Protein AF-A0A931YWR4-F1 (afdb_monomer_lite)

Structure (mmCIF, N/CA/C/O backbone):
data_AF-A0A931YWR4-F1
#
_entry.id   AF-A0A931YWR4-F1
#
loop_
_atom_site.group_PDB
_atom_site.id
_atom_site.type_symbol
_atom_site.label_atom_id
_atom_site.label_alt_id
_atom_site.label_comp_id
_atom_site.label_asym_id
_atom_site.label_entity_id
_atom_site.label_seq_id
_atom_site.pdbx_PDB_ins_code
_atom_site.Cartn_x
_atom_site.Cartn_y
_atom_site.Cartn_z
_atom_site.occupancy
_atom_site.B_iso_or_equiv
_atom_site.auth_seq_id
_atom_site.auth_comp_id
_atom_site.auth_asym_id
_atom_site.auth_atom_id
_atom_site.pdbx_PDB_model_num
ATOM 1 N N . MET A 1 1 ? 0.645 -6.253 -28.703 1.00 39.62 1 MET A N 1
ATOM 2 C CA . MET A 1 1 ? 1.347 -5.210 -27.924 1.00 39.62 1 MET A CA 1
ATOM 3 C C . MET A 1 1 ? 1.107 -5.524 -26.455 1.00 39.62 1 MET A C 1
ATOM 5 O O . MET A 1 1 ? 0.045 -5.205 -25.940 1.00 39.62 1 MET A O 1
ATOM 9 N N . SER A 1 2 ? 1.993 -6.312 -25.840 1.00 45.50 2 SER A N 1
ATOM 10 C CA . SER A 1 2 ? 1.816 -6.773 -24.458 1.00 45.50 2 SER A CA 1
ATOM 11 C C . SER A 1 2 ? 2.174 -5.616 -23.534 1.00 45.50 2 SER A C 1
ATOM 13 O O . SER A 1 2 ? 3.348 -5.306 -23.365 1.00 45.50 2 SER A O 1
ATOM 15 N N . ILE A 1 3 ? 1.166 -4.906 -23.025 1.00 53.97 3 ILE A N 1
ATOM 16 C CA . ILE A 1 3 ? 1.365 -3.919 -21.964 1.00 53.97 3 ILE A CA 1
ATOM 17 C C . ILE A 1 3 ? 1.632 -4.740 -20.709 1.00 53.97 3 ILE A C 1
ATOM 19 O O . ILE A 1 3 ? 0.695 -5.166 -20.027 1.00 53.97 3 ILE A O 1
ATOM 23 N N . ASP A 1 4 ? 2.910 -5.013 -20.453 1.00 52.25 4 ASP A N 1
ATOM 24 C CA . ASP A 1 4 ? 3.382 -5.458 -19.152 1.00 52.25 4 ASP A CA 1
ATOM 25 C C . ASP A 1 4 ? 2.926 -4.396 -18.150 1.00 52.25 4 ASP A C 1
ATOM 27 O O . ASP A 1 4 ? 3.517 -3.324 -18.011 1.00 52.25 4 ASP A O 1
ATOM 31 N N . HIS A 1 5 ? 1.794 -4.661 -17.497 1.00 54.84 5 HIS A N 1
ATOM 32 C CA . HIS A 1 5 ? 1.393 -3.951 -16.300 1.00 54.84 5 HIS A CA 1
ATOM 33 C C . HIS A 1 5 ? 2.397 -4.364 -15.234 1.00 54.84 5 HIS A C 1
ATOM 35 O O . HIS A 1 5 ? 2.096 -5.194 -14.371 1.00 54.84 5 HIS A O 1
ATOM 41 N N . HIS A 1 6 ? 3.613 -3.816 -15.306 1.00 60.22 6 HIS A N 1
ATOM 42 C CA . HIS A 1 6 ? 4.508 -3.794 -14.171 1.00 60.22 6 HIS A CA 1
ATOM 43 C C . HIS A 1 6 ? 3.640 -3.351 -13.003 1.00 60.22 6 HIS A C 1
ATOM 45 O O . HIS A 1 6 ? 3.061 -2.266 -13.034 1.00 60.22 6 HIS A O 1
ATOM 51 N N . ARG A 1 7 ? 3.433 -4.246 -12.034 1.00 68.38 7 ARG A N 1
ATOM 52 C CA . ARG A 1 7 ? 2.684 -3.946 -10.818 1.00 68.38 7 ARG A CA 1
ATOM 53 C C . ARG A 1 7 ? 3.477 -2.868 -10.095 1.00 68.38 7 ARG A C 1
ATOM 55 O O . ARG A 1 7 ? 4.358 -3.176 -9.295 1.00 68.38 7 ARG A O 1
ATOM 62 N N . VAL A 1 8 ? 3.231 -1.610 -10.454 1.00 74.25 8 VAL A N 1
ATOM 63 C CA . VAL A 1 8 ? 3.917 -0.472 -9.866 1.00 74.25 8 VAL A CA 1
ATOM 64 C C . VAL A 1 8 ? 3.451 -0.425 -8.428 1.00 74.25 8 VAL A C 1
ATOM 66 O O . VAL A 1 8 ? 2.270 -0.224 -8.135 1.00 74.25 8 VAL A O 1
ATOM 69 N N . LEU A 1 9 ? 4.390 -0.683 -7.526 1.00 74.50 9 LEU A N 1
ATOM 70 C CA . LEU A 1 9 ? 4.161 -0.483 -6.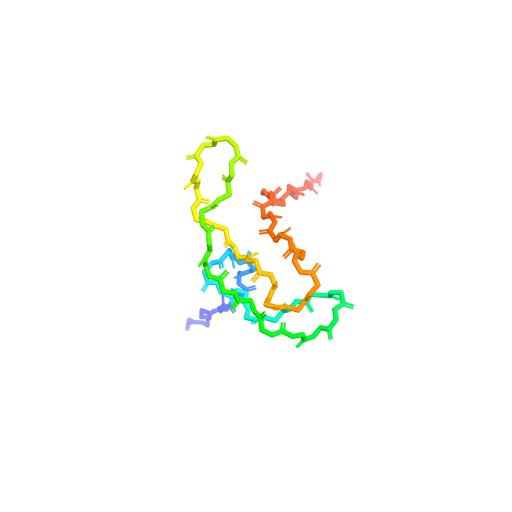114 1.00 74.50 9 LEU A CA 1
ATOM 71 C C . L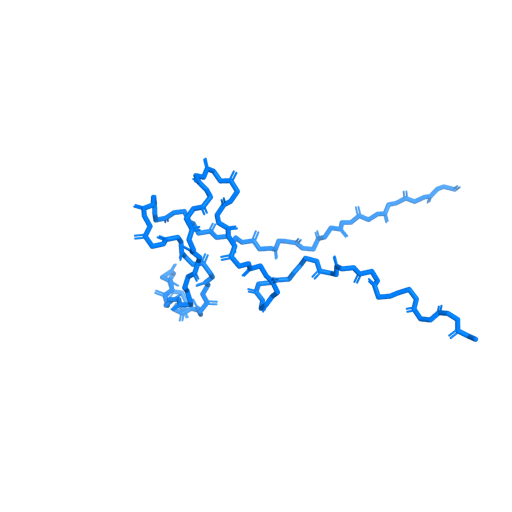EU A 1 9 ? 4.056 1.024 -5.900 1.00 74.50 9 LEU A C 1
ATOM 73 O O . LEU A 1 9 ? 5.041 1.739 -6.050 1.00 74.50 9 LEU A O 1
ATOM 77 N N . ALA A 1 10 ? 2.853 1.487 -5.600 1.00 75.94 10 ALA A N 1
ATOM 78 C CA . ALA A 1 10 ? 2.533 2.876 -5.345 1.00 75.94 10 ALA A CA 1
ATOM 79 C C . ALA A 1 1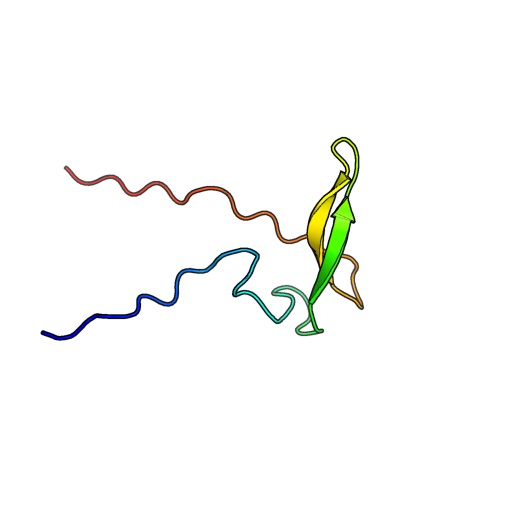0 ? 1.650 2.957 -4.093 1.00 75.94 10 ALA A C 1
ATOM 81 O O . ALA A 1 10 ? 0.972 1.980 -3.763 1.00 75.94 10 ALA A O 1
ATOM 82 N N . PRO A 1 11 ? 1.608 4.107 -3.398 1.00 75.88 11 PRO A N 1
ATOM 83 C CA . PRO A 1 11 ? 0.760 4.263 -2.219 1.00 75.88 11 PRO A CA 1
ATOM 84 C C . PRO A 1 11 ? -0.717 3.926 -2.481 1.00 75.88 11 PRO A C 1
ATOM 86 O O . PRO A 1 11 ? -1.378 3.381 -1.615 1.00 75.88 11 PRO A O 1
ATOM 89 N N . HIS A 1 12 ? -1.236 4.162 -3.687 1.00 76.75 12 HIS A N 1
ATOM 90 C CA . HIS A 1 12 ? -2.622 3.826 -4.039 1.00 76.75 12 HIS A CA 1
ATOM 91 C C . HIS A 1 12 ? -2.831 2.359 -4.471 1.00 76.75 12 HIS A C 1
ATOM 93 O O . HIS A 1 12 ? -3.971 1.930 -4.629 1.00 76.75 12 HIS A O 1
ATOM 99 N N . THR A 1 13 ? -1.764 1.579 -4.689 1.00 84.12 13 THR A N 1
ATOM 100 C CA . THR A 1 13 ? -1.855 0.168 -5.118 1.00 84.12 13 THR A CA 1
ATOM 101 C C . THR A 1 13 ? -1.493 -0.832 -4.019 1.00 84.12 13 THR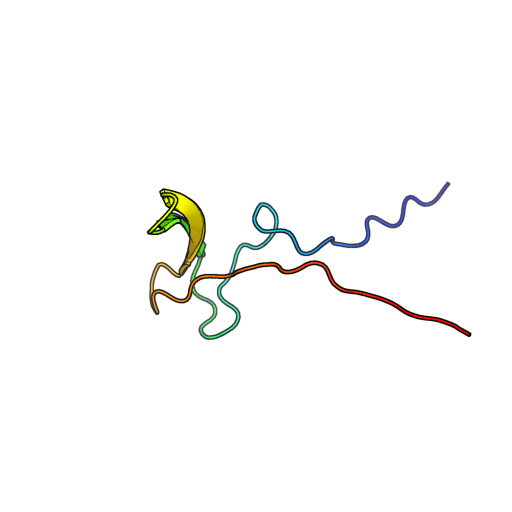 A C 1
ATOM 103 O O . THR A 1 13 ? -1.845 -2.011 -4.129 1.00 84.12 13 THR A O 1
ATOM 106 N N . ILE A 1 14 ? -0.818 -0.399 -2.948 1.00 87.38 14 ILE A N 1
ATOM 107 C CA . ILE A 1 14 ? -0.492 -1.254 -1.802 1.00 87.38 14 ILE A CA 1
ATOM 108 C C . ILE A 1 14 ? -1.724 -1.465 -0.908 1.00 87.38 14 ILE A C 1
ATOM 110 O O . ILE A 1 14 ? -2.406 -0.520 -0.533 1.00 87.38 14 ILE A O 1
ATOM 114 N N . ARG A 1 15 ? -2.014 -2.727 -0.565 1.00 90.50 15 ARG A N 1
ATOM 115 C CA . ARG A 1 15 ? -3.217 -3.107 0.210 1.00 90.50 15 ARG A CA 1
ATOM 116 C C . ARG A 1 15 ? -2.929 -3.728 1.576 1.00 90.50 15 ARG A C 1
ATOM 118 O O . ARG A 1 15 ? -3.786 -3.696 2.452 1.00 90.50 15 ARG A O 1
ATOM 125 N N . PHE A 1 16 ? -1.739 -4.297 1.761 1.00 93.44 16 PHE A N 1
ATOM 126 C CA . PHE A 1 16 ? -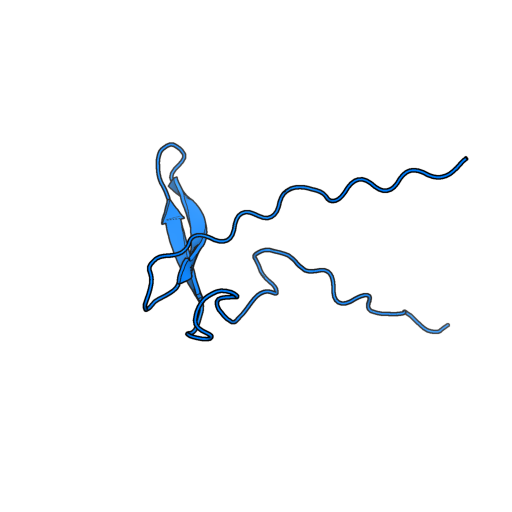1.380 -5.056 2.960 1.00 93.44 16 PHE A CA 1
ATOM 127 C C . PHE A 1 16 ? -0.049 -4.579 3.537 1.00 93.44 16 PHE A C 1
ATOM 129 O O . PHE A 1 16 ? 0.873 -4.228 2.801 1.00 93.44 16 PHE A O 1
ATOM 136 N N . CYS A 1 17 ? 0.051 -4.585 4.863 1.00 93.31 17 CYS A N 1
ATOM 137 C CA . CYS A 1 17 ? 1.247 -4.192 5.591 1.00 93.31 17 CYS A CA 1
ATOM 138 C C . CYS A 1 17 ? 2.376 -5.219 5.391 1.00 93.31 17 CYS A C 1
ATOM 140 O O . CYS A 1 17 ? 2.170 -6.393 5.706 1.00 93.31 17 CYS A O 1
ATOM 142 N N . PRO A 1 18 ? 3.588 -4.801 4.976 1.00 90.06 18 PRO A N 1
ATOM 143 C CA . PRO A 1 18 ? 4.710 -5.719 4.767 1.00 90.06 18 PRO A CA 1
ATOM 144 C C . PRO A 1 18 ? 5.267 -6.311 6.069 1.00 90.06 18 PRO A C 1
ATOM 146 O O . PRO A 1 18 ? 5.965 -7.315 6.023 1.00 90.06 18 PRO A O 1
ATOM 149 N N . LEU A 1 19 ? 4.972 -5.706 7.225 1.00 93.88 19 LEU A N 1
ATOM 150 C CA . LEU A 1 19 ? 5.478 -6.178 8.516 1.00 93.88 19 LEU A CA 1
ATOM 151 C C . LEU A 1 19 ? 4.580 -7.228 9.166 1.00 93.88 19 LEU A C 1
ATOM 153 O O . LEU A 1 19 ? 5.069 -8.097 9.877 1.00 93.88 19 LEU A O 1
ATOM 157 N N . CYS A 1 20 ? 3.262 -7.124 8.985 1.00 96.31 20 CYS A N 1
ATOM 158 C CA . CYS A 1 20 ? 2.326 -7.959 9.736 1.00 96.31 20 CYS A CA 1
ATOM 159 C C . CYS A 1 20 ? 1.198 -8.567 8.881 1.00 96.31 20 CYS A C 1
ATOM 161 O O . CYS A 1 20 ? 0.493 -9.457 9.346 1.00 96.31 20 CYS A O 1
ATOM 163 N N . GLY A 1 21 ? 1.001 -8.121 7.640 1.00 94.50 21 GLY A N 1
ATOM 164 C CA . GLY A 1 21 ? -0.035 -8.641 6.739 1.00 94.50 21 GLY A CA 1
ATOM 165 C C . GLY A 1 21 ? -1.447 -8.091 6.968 1.00 94.50 21 GLY A C 1
ATOM 166 O O . GLY A 1 21 ? -2.357 -8.446 6.227 1.00 94.50 21 GLY A O 1
ATOM 167 N N . ALA A 1 22 ? -1.657 -7.210 7.954 1.00 96.88 22 ALA A N 1
ATOM 168 C CA . ALA A 1 22 ? -2.949 -6.542 8.138 1.00 96.88 22 ALA A CA 1
ATOM 169 C C . ALA A 1 22 ? -3.213 -5.492 7.033 1.00 96.88 22 ALA A C 1
ATOM 171 O O . ALA A 1 22 ? -2.250 -4.994 6.438 1.00 96.88 22 ALA A O 1
ATOM 172 N N . PRO A 1 23 ? -4.483 -5.127 6.767 1.00 95.56 23 PRO A N 1
ATOM 173 C CA . PRO A 1 23 ? -4.825 -4.098 5.788 1.00 95.56 23 PRO A CA 1
ATOM 174 C C . PRO A 1 23 ? -4.169 -2.739 6.075 1.00 95.56 23 PRO A C 1
ATOM 176 O O . PRO A 1 23 ? -3.897 -2.386 7.229 1.00 95.56 23 PRO A O 1
ATOM 179 N N . LEU A 1 24 ? -3.926 -1.979 5.008 1.00 93.88 24 LEU A N 1
ATOM 180 C CA . LEU A 1 24 ? -3.579 -0.560 5.078 1.00 93.88 24 LEU A CA 1
ATOM 181 C C . LEU A 1 24 ? -4.832 0.291 4.827 1.00 93.88 24 LEU A C 1
ATOM 183 O O . LEU A 1 24 ? -5.715 -0.118 4.073 1.00 93.88 24 LEU A O 1
ATOM 187 N N . ALA A 1 25 ? -4.896 1.458 5.459 1.00 93.12 25 ALA A N 1
ATOM 188 C CA . ALA A 1 25 ? -5.929 2.463 5.254 1.00 93.12 25 ALA A CA 1
ATOM 189 C C . ALA A 1 25 ? -5.278 3.838 4.999 1.00 93.12 25 ALA A C 1
ATOM 191 O O . ALA A 1 25 ? -4.242 4.128 5.603 1.00 93.12 25 ALA A O 1
ATOM 192 N N . PRO A 1 26 ? -5.847 4.687 4.123 1.00 91.38 26 PRO A N 1
ATOM 193 C CA . PRO A 1 26 ? -5.403 6.070 3.976 1.00 91.38 26 PRO A CA 1
ATOM 194 C C . PRO A 1 26 ? -5.660 6.855 5.268 1.00 91.38 26 PRO A C 1
ATOM 196 O O . PRO A 1 26 ? -6.790 6.890 5.751 1.00 91.38 26 PRO A O 1
ATOM 199 N N . GLU A 1 27 ? -4.631 7.498 5.813 1.00 92.19 27 GLU A N 1
ATOM 200 C CA . GLU A 1 27 ? -4.751 8.395 6.967 1.00 92.19 27 GLU A CA 1
ATOM 201 C C . GLU A 1 27 ? -3.833 9.621 6.811 1.00 92.19 27 GLU A C 1
ATOM 203 O O . GLU A 1 27 ? -2.734 9.494 6.260 1.00 92.19 27 GLU A O 1
ATOM 208 N N . PRO A 1 28 ? -4.237 10.807 7.304 1.00 91.56 28 PRO A N 1
ATOM 209 C CA . PRO A 1 28 ? -3.402 12.004 7.276 1.00 91.56 28 PRO A CA 1
ATOM 210 C C . PRO A 1 28 ? -2.264 11.909 8.302 1.00 91.56 28 PRO A C 1
ATOM 212 O O . PRO A 1 28 ? -2.501 11.818 9.508 1.00 91.56 28 PRO A O 1
ATOM 215 N N . VAL A 1 29 ? -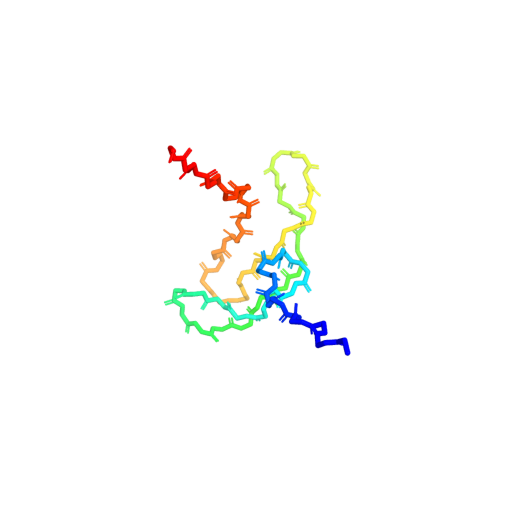1.016 11.984 7.836 1.00 89.00 29 VAL A N 1
ATOM 216 C CA . VAL A 1 29 ? 0.182 11.869 8.688 1.00 89.00 29 VAL A CA 1
ATOM 217 C C . VAL A 1 29 ? 0.888 13.232 8.829 1.00 89.00 29 VAL A C 1
ATOM 219 O O . VAL A 1 29 ? 1.195 13.854 7.809 1.00 89.00 29 VAL A O 1
ATOM 222 N N . PRO A 1 30 ? 1.168 13.718 10.057 1.00 85.94 30 PRO A N 1
ATOM 223 C CA . PRO A 1 30 ? 1.935 14.951 10.293 1.00 85.94 30 PRO A CA 1
ATOM 224 C C . PRO A 1 30 ? 3.364 14.905 9.707 1.00 85.94 30 PRO A C 1
ATOM 226 O O . PRO A 1 30 ? 3.919 13.814 9.570 1.00 85.94 30 PRO A O 1
ATOM 229 N N . PRO A 1 31 ? 4.014 16.054 9.422 1.00 82.69 31 PRO A N 1
ATOM 230 C CA . PRO A 1 31 ? 3.559 17.434 9.656 1.00 82.69 31 PRO A CA 1
ATOM 231 C C . PRO A 1 31 ? 2.676 18.008 8.537 1.00 82.69 31 PRO A C 1
ATOM 233 O O . PRO A 1 31 ? 1.853 18.875 8.798 1.00 82.69 31 PRO A O 1
ATOM 236 N N . ASP A 1 32 ? 2.798 17.494 7.314 1.00 85.50 32 ASP A N 1
ATOM 237 C CA . ASP A 1 32 ? 2.091 18.034 6.144 1.00 85.50 32 ASP A CA 1
ATOM 238 C C . ASP A 1 32 ? 0.655 17.499 6.001 1.00 85.50 32 ASP A C 1
ATOM 240 O O . ASP A 1 32 ? -0.045 17.850 5.053 1.00 85.50 32 ASP A O 1
ATOM 244 N N . HIS A 1 33 ? 0.235 16.591 6.892 1.00 84.44 33 HIS A N 1
ATOM 245 C CA . HIS A 1 33 ? -1.066 15.909 6.873 1.00 84.44 33 HIS A CA 1
ATOM 246 C C . HIS A 1 33 ? -1.415 15.254 5.528 1.00 84.44 33 HIS A C 1
ATOM 248 O O . HIS A 1 33 ? -2.584 15.108 5.174 1.00 84.44 33 HIS A O 1
ATOM 254 N N . ARG A 1 34 ? -0.396 14.812 4.783 1.00 85.56 34 ARG A N 1
ATOM 255 C CA . ARG A 1 34 ? -0.595 14.054 3.545 1.00 85.56 34 ARG A CA 1
ATOM 256 C C . ARG A 1 34 ? -1.222 12.705 3.870 1.00 85.56 34 ARG A C 1
ATOM 258 O O . ARG A 1 34 ? -0.816 12.056 4.835 1.00 85.56 34 ARG A O 1
ATOM 265 N N . GLU A 1 35 ? -2.159 12.271 3.033 1.00 88.88 35 GLU A N 1
ATOM 266 C CA . GLU A 1 35 ? -2.695 10.917 3.123 1.00 88.88 35 GLU A CA 1
ATOM 267 C C . GLU A 1 35 ? -1.595 9.903 2.813 1.00 88.88 35 GLU A C 1
ATOM 269 O O . GLU A 1 35 ? -0.984 9.918 1.741 1.00 88.88 35 GLU A O 1
ATOM 274 N N . GLN A 1 36 ? -1.338 9.021 3.771 1.00 90.25 36 GLN A N 1
ATOM 275 C CA . GLN A 1 36 ? -0.416 7.904 3.639 1.00 90.25 36 GLN A CA 1
ATOM 276 C C . GLN A 1 36 ? -1.151 6.604 3.930 1.00 90.25 36 GLN A C 1
ATOM 278 O O . GLN A 1 36 ? -2.135 6.580 4.665 1.00 90.25 36 GLN A O 1
ATOM 283 N N . GLN A 1 37 ? -0.653 5.501 3.380 1.00 92.44 37 GLN A N 1
ATOM 284 C CA . GLN A 1 37 ? -1.160 4.179 3.730 1.00 92.44 37 GLN A CA 1
ATOM 285 C C . GLN A 1 37 ? -0.612 3.759 5.092 1.00 92.44 37 GLN A C 1
ATOM 287 O O . GLN A 1 37 ? 0.581 3.466 5.233 1.00 92.44 37 GLN A O 1
ATOM 292 N N . VAL A 1 38 ? -1.492 3.712 6.087 1.00 93.88 38 VAL A N 1
ATOM 293 C CA . VAL A 1 38 ? -1.172 3.359 7.467 1.00 93.88 38 VAL A CA 1
ATOM 294 C C . VAL A 1 38 ? -1.794 2.014 7.816 1.00 93.88 38 VAL A C 1
ATOM 296 O O . VAL A 1 38 ? -2.947 1.727 7.509 1.00 93.88 38 VAL A O 1
ATOM 299 N N . CYS A 1 39 ? -1.018 1.142 8.454 1.00 95.62 39 CYS A N 1
ATOM 300 C CA . CYS A 1 39 ? -1.518 -0.155 8.883 1.00 95.62 39 CYS A CA 1
ATOM 301 C C . CYS A 1 39 ? -2.541 -0.020 10.010 1.00 95.62 39 CYS A C 1
ATOM 303 O O . CYS A 1 39 ? -2.251 0.563 11.058 1.00 95.62 39 CYS A O 1
ATOM 305 N N . THR A 1 40 ? -3.690 -0.678 9.844 1.00 96.06 40 THR A N 1
ATOM 306 C CA . THR A 1 40 ? -4.774 -0.696 10.839 1.00 96.06 40 THR A CA 1
ATOM 307 C C . THR A 1 40 ? -4.414 -1.440 12.126 1.00 96.06 40 THR A C 1
ATOM 309 O O . THR A 1 40 ? -5.127 -1.322 13.117 1.00 96.06 40 THR A O 1
ATOM 312 N N . ARG A 1 41 ? -3.308 -2.199 12.134 1.00 97.12 41 ARG A N 1
ATOM 313 C CA . ARG A 1 41 ? -2.878 -3.005 13.285 1.00 97.12 41 ARG A CA 1
ATOM 314 C C . ARG A 1 41 ? -1.596 -2.506 13.937 1.00 97.12 41 ARG A C 1
ATOM 316 O O . ARG A 1 41 ? -1.609 -2.148 15.104 1.00 97.12 41 ARG A O 1
ATOM 323 N N . CYS A 1 42 ? -0.479 -2.496 13.209 1.00 96.81 42 CYS A N 1
ATOM 324 C CA . CYS A 1 42 ? 0.819 -2.117 13.781 1.00 96.81 42 CYS A CA 1
ATOM 325 C C . CYS A 1 42 ? 1.180 -0.639 13.576 1.00 96.81 42 CYS A C 1
ATOM 327 O O . CYS A 1 42 ? 2.280 -0.242 13.945 1.00 96.81 42 CYS A O 1
ATOM 329 N N . ARG A 1 43 ? 0.292 0.162 12.963 1.00 94.38 43 ARG A N 1
ATOM 330 C CA . ARG A 1 43 ? 0.489 1.601 12.689 1.00 94.38 43 ARG A CA 1
ATOM 331 C C . ARG A 1 43 ? 1.702 1.940 11.815 1.00 94.38 43 ARG A C 1
ATOM 333 O O . ARG A 1 43 ? 2.078 3.101 11.704 1.00 94.38 43 ARG A O 1
ATOM 340 N N . PHE A 1 44 ? 2.287 0.943 11.152 1.00 93.56 44 PHE A N 1
ATOM 341 C CA . PHE A 1 44 ? 3.342 1.154 10.168 1.00 93.56 44 PHE A CA 1
ATOM 342 C C . PHE A 1 44 ? 2.844 2.037 9.018 1.00 93.56 44 PHE A C 1
ATOM 344 O O . PHE A 1 44 ? 1.784 1.764 8.451 1.00 93.56 44 PHE A O 1
ATOM 351 N N . ILE A 1 45 ? 3.630 3.055 8.671 1.00 90.81 45 ILE A N 1
ATOM 352 C CA . ILE A 1 45 ? 3.336 4.013 7.605 1.00 90.81 45 ILE A CA 1
ATOM 353 C C . ILE A 1 45 ? 4.190 3.646 6.396 1.00 90.81 45 ILE A C 1
ATOM 355 O O . ILE A 1 45 ? 5.418 3.611 6.480 1.00 90.81 45 ILE A O 1
ATOM 359 N N . PHE A 1 46 ? 3.547 3.348 5.270 1.00 86.44 46 PHE A N 1
ATOM 360 C CA . PHE A 1 46 ? 4.252 2.980 4.050 1.00 86.44 46 PHE A CA 1
ATOM 361 C C . PHE A 1 46 ? 4.584 4.223 3.216 1.00 86.44 46 PHE A C 1
ATOM 363 O O . PHE A 1 46 ? 3.749 4.717 2.461 1.00 86.44 46 PHE A O 1
ATOM 370 N N . PHE A 1 47 ? 5.824 4.703 3.327 1.00 82.25 47 PHE A N 1
ATOM 371 C CA . PHE A 1 47 ? 6.362 5.744 2.450 1.00 82.25 47 PHE A CA 1
ATOM 372 C C . PHE A 1 47 ? 6.976 5.115 1.200 1.00 82.25 47 PHE A C 1
ATOM 374 O O . PHE A 1 47 ? 7.881 4.283 1.296 1.00 82.25 47 PHE A O 1
ATOM 381 N N . LEU A 1 48 ? 6.504 5.518 0.018 1.00 74.56 48 LEU A N 1
ATOM 382 C CA . LEU A 1 48 ? 7.129 5.109 -1.234 1.00 74.56 48 LEU A CA 1
ATOM 383 C C . LEU A 1 48 ? 8.074 6.205 -1.726 1.00 74.56 48 LEU A C 1
ATOM 385 O O . LEU A 1 48 ? 7.636 7.206 -2.289 1.00 74.56 48 LEU A O 1
ATOM 389 N N . ASN A 1 49 ? 9.374 5.986 -1.553 1.00 74.00 49 ASN A N 1
ATOM 390 C CA . ASN A 1 49 ? 10.385 6.799 -2.218 1.00 74.00 49 ASN A CA 1
ATOM 391 C C . ASN A 1 49 ? 10.587 6.292 -3.656 1.00 74.00 49 ASN A C 1
ATOM 393 O O . ASN A 1 49 ? 10.459 5.085 -3.900 1.00 74.00 49 ASN A O 1
ATOM 397 N N . PRO A 1 50 ? 10.917 7.174 -4.615 1.00 73.06 50 PRO A N 1
ATOM 398 C CA . PRO A 1 50 ? 11.252 6.745 -5.966 1.00 73.06 50 PRO A CA 1
ATOM 399 C C . PRO A 1 50 ? 12.415 5.745 -5.929 1.00 73.06 50 PRO A C 1
ATOM 401 O O . PRO A 1 50 ? 13.431 5.972 -5.271 1.00 73.06 50 PRO A O 1
ATOM 404 N N . LYS A 1 51 ? 12.258 4.621 -6.635 1.00 76.56 51 LYS A N 1
ATOM 405 C CA . LYS A 1 51 ? 13.340 3.651 -6.826 1.00 76.56 51 LYS A CA 1
ATOM 406 C C . LYS A 1 51 ? 14.218 4.136 -7.976 1.00 76.56 51 LYS A C 1
ATOM 408 O O . LYS A 1 51 ? 13.727 4.287 -9.090 1.00 76.56 51 LYS A O 1
ATOM 413 N N . VAL A 1 52 ? 15.498 4.377 -7.704 1.00 80.31 52 VAL A N 1
ATOM 414 C CA . VAL A 1 52 ? 16.481 4.772 -8.721 1.00 80.31 52 VAL A CA 1
ATOM 415 C C . VAL A 1 52 ? 17.112 3.513 -9.310 1.00 80.31 52 VAL A C 1
ATOM 417 O O . VAL A 1 52 ? 17.564 2.645 -8.567 1.00 80.31 52 VAL A O 1
ATOM 420 N N . VAL A 1 53 ? 17.140 3.414 -10.639 1.00 85.06 53 VAL A N 1
ATOM 421 C CA . VAL A 1 53 ? 17.843 2.356 -11.377 1.00 85.06 53 VAL A CA 1
ATOM 422 C C . VAL A 1 53 ? 18.961 3.016 -12.174 1.00 85.06 53 VAL A C 1
ATOM 424 O O . VAL A 1 53 ? 18.710 3.991 -12.877 1.00 85.06 53 VAL A O 1
ATOM 427 N N . ALA A 1 54 ? 20.180 2.494 -12.061 1.00 86.62 54 ALA A N 1
ATOM 428 C CA . ALA A 1 54 ? 21.332 2.932 -12.841 1.00 86.62 54 ALA A CA 1
ATOM 429 C C . ALA A 1 54 ? 21.852 1.762 -13.684 1.00 86.62 54 ALA A C 1
ATOM 431 O O . ALA A 1 54 ? 21.881 0.626 -13.209 1.00 86.62 54 ALA A O 1
ATOM 432 N N . ALA A 1 55 ? 22.253 2.046 -14.920 1.00 84.06 55 ALA A N 1
ATOM 433 C CA . ALA A 1 55 ? 22.920 1.111 -15.820 1.00 84.06 55 ALA A CA 1
ATOM 434 C C . ALA A 1 55 ? 24.114 1.821 -16.477 1.00 84.06 55 ALA A C 1
ATOM 436 O O . ALA A 1 55 ? 24.101 3.048 -16.591 1.00 84.06 55 ALA A O 1
ATOM 437 N N . THR A 1 56 ? 25.136 1.053 -16.855 1.00 66.56 56 THR A N 1
ATOM 438 C CA . THR A 1 56 ? 26.383 1.529 -17.478 1.00 66.56 56 THR A CA 1
ATOM 439 C C . THR A 1 56 ? 26.459 1.126 -18.935 1.00 66.56 56 THR A C 1
ATOM 441 O O . THR A 1 56 ? 26.165 -0.065 -19.192 1.00 66.56 56 THR A O 1
#

Foldseek 3Di:
DDPPVPQPDDQVNDFADPPPGAGWDFFQDPDVRHTFTAGPPPRDTDDDDDDDDDDD

Radius of gyration: 14.1 Å; chains: 1; bounding box: 32×27×42 Å

pLDDT: mean 82.9, std 13.65, range [39.62, 97.12]

Sequence (56 aa):
MSIDHHRVLAPHTIRFCPLCGAPLAPEPVPPDHREQQVCTRCRFIFFLNPKVVAAT

Secondary structure (DSSP, 8-state):
----------TTT--B-TTT-PBEEEEEETTTTEEEEEETTT--EE--PPPP----